Protein AF-A0A920UVC7-F1 (afdb_monomer_lite)

pLDDT: mean 79.33, std 16.38, range [32.66, 95.06]

Foldseek 3Di:
DPQAPEDEADDPDCQQVVLLVVCVVCVVVVQFAWEAHPDASPVVRHRTDDGPHSYYGYYQYPVDPCNVCSVPPPD

Radius of gyration: 11.97 Å; chains: 1; bounding box: 25×32×26 Å

Secondary structure (DSSP, 8-state):
--S-EEEEE--SSSHHHHHHHHHHHHHHTT---EEEEEEEETTTTEEEE--SSSEEEEE--TTSGGGGGTT----

Sequence (75 aa):
MRYRHSIAIAGTHGKTTTTSIVASVLAAGGLDPTFVIGGLLNSAGTNAQLGQSRYLVAEADESDVSLLCISNLWW

Structure (mmCIF, N/CA/C/O backbone):
data_AF-A0A920UVC7-F1
#
_entry.id   AF-A0A920UVC7-F1
#
loop_
_atom_site.group_PDB
_atom_site.id
_atom_site.type_symbol
_atom_site.label_atom_id
_atom_site.label_alt_id
_atom_site.label_comp_id
_atom_site.label_asym_id
_atom_site.label_entity_id
_atom_site.label_seq_id
_atom_site.pdbx_PDB_ins_code
_atom_site.Cartn_x
_atom_site.Cartn_y
_atom_site.Cartn_z
_atom_site.occupancy
_atom_site.B_iso_or_equiv
_atom_site.auth_seq_id
_atom_site.auth_comp_id
_atom_site.auth_asym_id
_atom_site.auth_atom_id
_atom_site.pdbx_PDB_model_num
ATOM 1 N N . MET A 1 1 ? -1.524 -15.017 9.007 1.00 50.06 1 MET A N 1
ATOM 2 C CA . MET A 1 1 ? -2.340 -13.880 8.507 1.00 50.06 1 MET A CA 1
ATOM 3 C C . MET A 1 1 ? -3.429 -14.387 7.551 1.00 50.06 1 MET A C 1
ATOM 5 O O . MET A 1 1 ? -3.241 -14.338 6.349 1.00 50.06 1 MET A O 1
ATOM 9 N N . ARG A 1 2 ? -4.552 -14.936 8.048 1.00 48.16 2 ARG A N 1
ATOM 10 C CA . ARG A 1 2 ? -5.458 -15.773 7.221 1.00 48.16 2 ARG A CA 1
ATOM 11 C C . ARG A 1 2 ? -6.724 -15.076 6.672 1.00 48.16 2 ARG A C 1
ATOM 13 O O . ARG A 1 2 ? -7.460 -15.708 5.930 1.00 48.16 2 ARG A O 1
ATOM 20 N N . TYR A 1 3 ? -6.988 -13.801 6.994 1.00 59.31 3 TYR A N 1
ATOM 21 C CA . TYR A 1 3 ? -8.283 -13.156 6.669 1.00 59.31 3 TYR A CA 1
ATOM 22 C C . TYR A 1 3 ? -8.224 -11.689 6.206 1.00 59.31 3 TYR A C 1
ATOM 24 O O . TYR A 1 3 ? -9.248 -11.004 6.222 1.00 59.31 3 TYR A O 1
ATOM 32 N N . ARG A 1 4 ? -7.060 -11.177 5.789 1.00 69.38 4 ARG A N 1
ATOM 33 C CA . ARG A 1 4 ? -7.002 -9.838 5.178 1.00 69.38 4 ARG A CA 1
ATOM 34 C C . ARG A 1 4 ? -7.257 -9.955 3.668 1.00 69.38 4 ARG A C 1
ATOM 36 O O . ARG A 1 4 ? -6.785 -10.886 3.026 1.00 69.38 4 ARG A O 1
ATOM 43 N N . HIS A 1 5 ? -8.049 -9.045 3.115 1.00 87.06 5 HIS A N 1
ATOM 44 C CA . HIS A 1 5 ? -8.220 -8.855 1.682 1.00 87.06 5 HIS A CA 1
ATOM 45 C C . HIS A 1 5 ? -7.000 -8.093 1.153 1.00 87.06 5 HIS A C 1
ATOM 47 O O . HIS A 1 5 ? -6.888 -6.879 1.348 1.00 87.06 5 HIS A O 1
ATOM 53 N N . SER A 1 6 ? -6.067 -8.838 0.564 1.00 89.00 6 SER A N 1
ATOM 54 C CA . SER A 1 6 ? -4.783 -8.318 0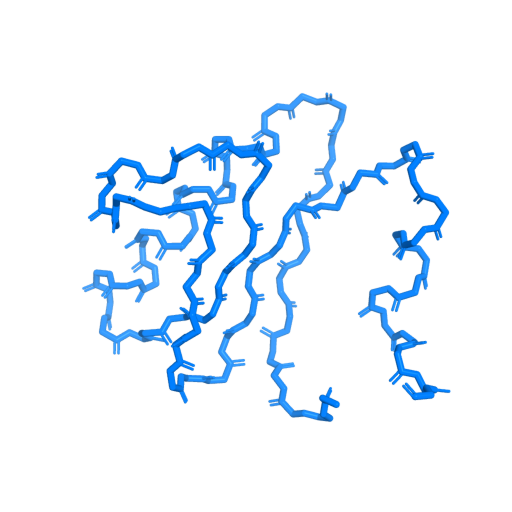.097 1.00 89.00 6 SER A CA 1
ATOM 55 C C . SER A 1 6 ? -4.898 -7.677 -1.285 1.00 89.00 6 SER A C 1
ATOM 57 O O . SER A 1 6 ? -5.442 -8.276 -2.210 1.00 89.00 6 SER A O 1
ATOM 59 N N . ILE A 1 7 ? -4.340 -6.479 -1.419 1.00 91.19 7 ILE A N 1
AT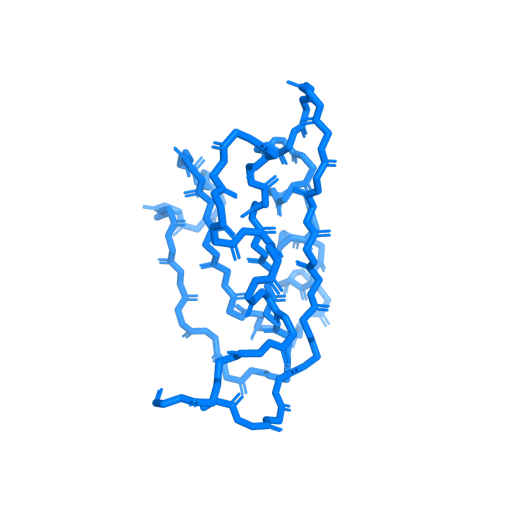OM 60 C CA . ILE A 1 7 ? -4.185 -5.719 -2.657 1.00 91.19 7 ILE A CA 1
ATOM 61 C C . ILE A 1 7 ? -2.681 -5.598 -2.903 1.00 91.19 7 ILE A C 1
ATOM 63 O O . ILE A 1 7 ? -1.986 -4.866 -2.197 1.00 91.19 7 ILE A O 1
ATOM 67 N N . ALA A 1 8 ? -2.184 -6.349 -3.880 1.00 91.56 8 ALA A N 1
ATOM 68 C CA . ALA A 1 8 ? -0.785 -6.333 -4.283 1.00 91.56 8 ALA A CA 1
ATOM 69 C C . ALA A 1 8 ? -0.622 -5.490 -5.547 1.00 91.56 8 ALA A C 1
ATOM 71 O O . ALA A 1 8 ? -1.324 -5.709 -6.536 1.00 91.56 8 ALA A O 1
ATOM 72 N N . ILE A 1 9 ? 0.292 -4.525 -5.507 1.00 91.38 9 ILE A N 1
ATOM 73 C CA . ILE A 1 9 ? 0.536 -3.599 -6.612 1.00 91.38 9 ILE A CA 1
ATOM 74 C C . ILE A 1 9 ? 1.900 -3.925 -7.204 1.00 91.38 9 ILE A C 1
ATOM 76 O O . ILE A 1 9 ? 2.939 -3.578 -6.640 1.00 91.38 9 ILE A O 1
ATOM 80 N N . ALA A 1 10 ? 1.858 -4.619 -8.337 1.00 89.69 10 ALA A N 1
ATOM 81 C CA . ALA A 1 10 ? 3.006 -4.923 -9.175 1.00 89.69 10 ALA A CA 1
ATOM 82 C C . ALA A 1 10 ? 3.087 -3.937 -10.355 1.00 89.69 10 ALA A C 1
ATOM 84 O O . ALA A 1 10 ? 2.122 -3.244 -10.682 1.00 89.69 10 ALA A O 1
ATOM 85 N N . GLY A 1 11 ? 4.243 -3.874 -10.993 1.00 86.88 11 GLY A N 1
ATOM 86 C CA . GLY A 1 11 ? 4.545 -3.084 -12.180 1.00 86.88 11 GLY A CA 1
ATOM 87 C C . GLY A 1 11 ? 6.004 -2.628 -12.164 1.00 86.88 11 GLY A C 1
ATOM 88 O O . GLY A 1 11 ? 6.535 -2.251 -11.124 1.00 86.88 11 GLY A O 1
ATOM 89 N N . THR A 1 12 ? 6.673 -2.546 -13.312 1.00 85.50 12 THR A N 1
ATOM 90 C CA . THR A 1 12 ? 8.069 -2.062 -13.376 1.00 85.50 12 THR A CA 1
ATOM 91 C C . THR A 1 12 ? 8.227 -0.625 -12.854 1.00 85.50 12 THR A C 1
ATOM 93 O O . THR A 1 12 ? 9.253 -0.279 -12.274 1.00 85.50 12 THR A O 1
ATOM 96 N N . HIS A 1 13 ? 7.190 0.204 -12.999 1.00 89.00 13 HIS A N 1
ATOM 97 C CA . HIS A 1 13 ? 7.170 1.594 -12.546 1.00 89.00 13 HIS A CA 1
ATOM 98 C C . HIS A 1 13 ? 5.850 1.936 -11.852 1.00 89.00 13 HIS A C 1
ATOM 100 O O . HIS A 1 13 ? 4.823 1.306 -12.088 1.00 89.00 13 HIS A O 1
ATOM 106 N N . GLY A 1 14 ? 5.872 2.971 -11.009 1.00 90.00 14 GLY A N 1
ATOM 107 C CA . GLY A 1 14 ? 4.662 3.542 -10.411 1.00 90.00 14 GLY A CA 1
ATOM 108 C C . GLY A 1 14 ? 4.076 2.772 -9.224 1.00 90.00 14 GLY A C 1
ATOM 109 O O . GLY A 1 14 ? 3.075 3.228 -8.679 1.00 90.00 14 GLY A O 1
ATOM 110 N N . LYS A 1 15 ? 4.690 1.664 -8.780 1.00 92.50 15 LYS A N 1
ATOM 111 C CA . LYS A 1 15 ? 4.221 0.870 -7.627 1.00 92.50 15 LYS A CA 1
ATOM 112 C C . LYS A 1 15 ? 4.033 1.730 -6.384 1.00 92.50 15 LYS A C 1
ATOM 114 O O . LYS A 1 15 ? 2.916 1.870 -5.910 1.00 92.50 15 LYS A O 1
ATOM 119 N N . THR A 1 16 ? 5.092 2.392 -5.927 1.00 90.19 16 THR A N 1
ATOM 120 C CA . THR A 1 16 ? 5.083 3.210 -4.707 1.00 90.19 16 THR A CA 1
ATOM 121 C C . THR A 1 16 ? 4.013 4.296 -4.723 1.00 90.19 16 THR A C 1
ATOM 123 O O . THR A 1 16 ? 3.269 4.454 -3.753 1.00 90.19 16 THR A O 1
ATOM 126 N N . THR A 1 17 ? 3.876 5.013 -5.840 1.00 92.06 17 THR A N 1
ATOM 127 C CA . THR A 1 17 ? 2.854 6.055 -5.994 1.00 92.06 17 THR A CA 1
ATOM 128 C C . THR A 1 17 ? 1.449 5.462 -5.957 1.00 92.06 17 THR A C 1
ATOM 130 O O . THR A 1 17 ? 0.595 5.960 -5.226 1.00 92.06 17 THR A O 1
ATOM 133 N N . THR A 1 18 ? 1.207 4.374 -6.687 1.00 94.06 18 THR A N 1
ATOM 134 C CA . THR A 1 18 ? -0.104 3.717 -6.722 1.00 94.06 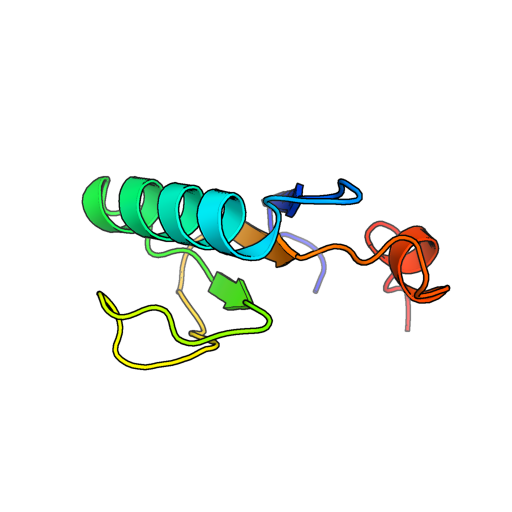18 THR A CA 1
ATOM 135 C C . THR A 1 18 ? -0.469 3.114 -5.365 1.00 94.06 18 THR A C 1
ATOM 137 O O . THR A 1 18 ? -1.585 3.322 -4.895 1.00 94.06 18 THR A O 1
ATOM 140 N N . THR A 1 19 ? 0.463 2.444 -4.682 1.00 93.31 19 THR A N 1
ATOM 141 C CA . THR A 1 19 ? 0.258 1.881 -3.335 1.00 93.31 19 THR A CA 1
ATOM 142 C C . THR A 1 19 ? -0.073 2.967 -2.329 1.00 93.31 19 THR A C 1
ATOM 144 O O . THR A 1 19 ? -1.011 2.813 -1.545 1.00 93.31 19 THR A O 1
ATOM 147 N N . SER A 1 20 ? 0.622 4.102 -2.416 1.00 92.06 20 SER A N 1
ATOM 148 C CA . SER A 1 20 ? 0.342 5.272 -1.589 1.00 92.06 20 SER A CA 1
ATOM 149 C C . SER A 1 20 ? -1.072 5.808 -1.820 1.00 92.06 20 SER A C 1
ATOM 151 O O . SER A 1 20 ? -1.820 5.987 -0.864 1.00 92.06 20 SER A O 1
ATOM 153 N N . ILE A 1 21 ? -1.477 5.997 -3.081 1.00 94.12 21 ILE A N 1
ATOM 154 C CA . ILE A 1 21 ? -2.819 6.488 -3.431 1.00 94.12 21 ILE A CA 1
ATOM 155 C C . ILE A 1 21 ? -3.905 5.528 -2.931 1.00 94.12 21 ILE A C 1
ATOM 157 O O . ILE A 1 21 ? -4.881 5.971 -2.327 1.00 94.12 21 ILE A O 1
ATOM 161 N N . VAL A 1 22 ? -3.739 4.219 -3.138 1.00 94.56 22 VAL A N 1
ATOM 162 C CA . VAL A 1 22 ? -4.715 3.212 -2.694 1.00 94.56 22 VAL A CA 1
ATOM 163 C C . VAL A 1 22 ? -4.857 3.217 -1.171 1.00 94.56 22 VAL A C 1
ATOM 165 O O . VAL A 1 22 ? -5.981 3.248 -0.667 1.00 94.56 22 VAL A O 1
ATOM 168 N N . ALA A 1 23 ? -3.744 3.242 -0.431 1.00 92.88 23 ALA A N 1
ATOM 169 C CA . ALA A 1 23 ? -3.768 3.322 1.027 1.00 92.88 23 ALA A CA 1
ATOM 170 C C . ALA A 1 23 ? -4.463 4.606 1.514 1.00 92.88 23 ALA A C 1
ATOM 172 O O . ALA A 1 23 ? -5.336 4.537 2.382 1.00 92.88 23 ALA A O 1
ATOM 173 N N . SER A 1 24 ? -4.145 5.761 0.916 1.00 92.38 24 SER A N 1
ATOM 174 C CA . SER A 1 24 ? -4.763 7.046 1.262 1.00 92.38 24 SER A CA 1
ATOM 175 C C . SER A 1 24 ? -6.267 7.073 0.981 1.00 92.38 24 SER A C 1
ATOM 177 O O . SER A 1 24 ? -7.023 7.562 1.816 1.00 92.38 24 SER A O 1
ATOM 179 N N . VAL A 1 25 ? -6.727 6.530 -0.151 1.00 95.06 25 VAL A N 1
ATOM 180 C CA . VAL A 1 25 ? -8.161 6.476 -0.490 1.00 95.06 25 VAL A CA 1
ATOM 181 C C . VAL A 1 25 ? -8.923 5.571 0.478 1.00 95.06 25 VAL A C 1
ATOM 183 O O . VAL A 1 25 ? -9.985 5.953 0.965 1.00 95.06 25 VAL A O 1
ATOM 186 N N . LEU A 1 26 ? -8.379 4.395 0.805 1.00 93.81 26 LEU A N 1
ATOM 187 C CA . LEU A 1 26 ? -8.993 3.491 1.781 1.00 93.81 26 LEU A CA 1
ATOM 188 C C . LEU A 1 26 ? -9.054 4.126 3.179 1.00 93.81 26 LEU A C 1
ATOM 190 O O . LEU A 1 26 ? -10.085 4.040 3.844 1.00 93.81 26 LEU A O 1
ATOM 194 N N . ALA A 1 27 ? -7.985 4.800 3.609 1.00 91.31 27 ALA A N 1
ATOM 195 C CA . ALA A 1 27 ? -7.962 5.525 4.876 1.00 91.31 27 ALA A CA 1
ATOM 196 C C . ALA A 1 27 ? -8.981 6.679 4.895 1.00 91.31 27 ALA A C 1
ATOM 198 O O . ALA A 1 27 ? -9.748 6.798 5.849 1.00 91.31 27 ALA A O 1
ATOM 199 N N . ALA A 1 28 ? -9.053 7.479 3.824 1.00 92.81 28 ALA A N 1
ATOM 200 C CA . ALA A 1 28 ? -10.030 8.561 3.680 1.00 92.81 28 ALA A CA 1
ATOM 201 C C . ALA A 1 28 ? -11.482 8.049 3.661 1.00 92.81 28 ALA A C 1
ATOM 203 O O . ALA A 1 28 ? -12.383 8.728 4.143 1.00 92.81 28 ALA A O 1
ATOM 204 N N . GLY A 1 29 ? -11.705 6.831 3.160 1.00 94.25 29 GLY A N 1
ATOM 205 C CA . GLY A 1 29 ? -12.987 6.129 3.232 1.00 94.25 29 GLY A CA 1
ATOM 206 C C . GLY A 1 29 ? -13.318 5.528 4.605 1.00 94.25 29 GLY A C 1
ATOM 207 O O . GLY A 1 29 ? -14.322 4.831 4.724 1.00 94.25 29 GLY A O 1
ATOM 208 N N . GLY A 1 30 ? -12.485 5.743 5.630 1.00 92.38 30 GLY A N 1
ATOM 209 C CA . GLY A 1 30 ? -12.683 5.193 6.975 1.00 92.38 30 GLY A CA 1
ATOM 210 C C . GLY A 1 30 ? -12.415 3.688 7.081 1.00 92.38 30 GLY A C 1
ATOM 211 O O . GLY A 1 30 ? -12.817 3.057 8.054 1.00 92.38 30 GLY A O 1
ATOM 212 N N . LEU A 1 31 ? -11.743 3.097 6.088 1.00 92.69 31 LEU A N 1
ATOM 213 C CA . LEU A 1 31 ? -11.483 1.658 6.012 1.00 92.69 31 LEU A CA 1
ATOM 214 C C . LEU A 1 31 ? -10.138 1.254 6.623 1.00 92.69 31 LEU A C 1
ATOM 216 O O . LEU A 1 31 ? -9.726 0.127 6.385 1.00 92.69 31 LEU A O 1
ATOM 220 N N . ASP A 1 32 ? -9.444 2.141 7.342 1.00 91.12 32 ASP A N 1
ATOM 221 C CA . ASP A 1 32 ? -8.239 1.883 8.163 1.00 91.12 32 ASP A CA 1
ATOM 222 C C . ASP A 1 32 ? -7.361 0.685 7.705 1.00 91.12 32 ASP A C 1
ATOM 224 O O . ASP A 1 32 ? -7.309 -0.358 8.376 1.00 91.12 32 ASP A O 1
ATOM 228 N N . PRO A 1 33 ? -6.753 0.755 6.502 1.00 93.19 33 PRO A N 1
ATOM 229 C CA . PRO A 1 33 ? -6.010 -0.359 5.921 1.00 93.19 33 PRO A CA 1
ATOM 230 C C . PRO A 1 33 ? -4.680 -0.595 6.645 1.00 93.19 33 PRO A C 1
ATOM 232 O O . PRO A 1 33 ? -4.025 0.337 7.104 1.00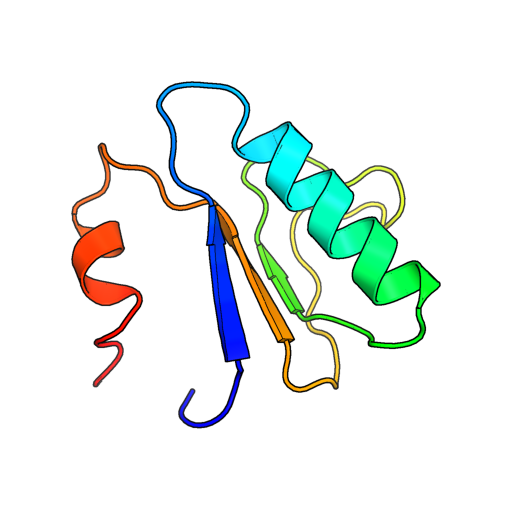 93.19 33 PRO A O 1
ATOM 235 N N . THR A 1 34 ? -4.218 -1.846 6.663 1.00 92.38 34 THR A N 1
ATOM 236 C CA . THR A 1 34 ? -2.783 -2.110 6.848 1.00 92.38 34 THR A CA 1
ATOM 237 C C . THR A 1 34 ? -2.071 -1.867 5.528 1.00 92.38 34 THR A C 1
ATOM 239 O O . THR A 1 34 ? -2.570 -2.295 4.486 1.00 92.38 34 THR A O 1
ATOM 242 N N . PHE A 1 35 ? -0.902 -1.233 5.550 1.00 90.31 35 PHE A N 1
ATOM 243 C CA . PHE A 1 35 ? -0.105 -1.068 4.337 1.00 90.31 35 PHE A CA 1
ATOM 244 C C . PHE A 1 35 ? 1.396 -1.203 4.573 1.00 90.31 35 PHE A C 1
ATOM 246 O O . PHE A 1 35 ? 1.889 -0.938 5.671 1.00 90.31 35 PHE A O 1
ATOM 253 N N . VAL A 1 36 ? 2.103 -1.603 3.514 1.00 88.25 36 VAL A N 1
ATOM 254 C CA . VAL A 1 36 ? 3.568 -1.650 3.428 1.00 88.25 36 VAL A CA 1
ATOM 255 C C . VAL A 1 36 ? 3.990 -1.037 2.094 1.00 88.25 36 VAL A C 1
ATOM 257 O O . VAL A 1 36 ? 3.631 -1.541 1.029 1.00 88.25 36 VAL A O 1
ATOM 260 N N . ILE A 1 37 ? 4.724 0.070 2.159 1.00 86.56 37 ILE A N 1
ATOM 261 C CA . ILE A 1 37 ? 5.163 0.868 1.010 1.00 86.56 37 ILE A CA 1
ATOM 262 C C . ILE A 1 37 ? 6.697 0.937 1.065 1.00 86.56 37 ILE A C 1
ATOM 264 O O . ILE A 1 37 ? 7.282 1.116 2.132 1.00 86.56 37 ILE A O 1
ATOM 268 N N . GLY A 1 38 ? 7.364 0.791 -0.079 1.00 76.69 38 GLY A N 1
ATOM 269 C CA . GLY A 1 38 ? 8.824 0.866 -0.219 1.00 76.69 38 GLY A CA 1
ATOM 270 C C . GLY A 1 38 ? 9.398 2.276 -0.006 1.00 76.69 38 GLY A C 1
ATOM 271 O O . GLY A 1 38 ? 10.612 2.461 -0.016 1.00 76.69 38 GLY A O 1
ATOM 272 N N . GLY A 1 39 ? 8.534 3.270 0.215 1.00 72.81 39 GLY A N 1
ATOM 273 C CA . GLY A 1 39 ? 8.851 4.668 0.497 1.00 72.81 39 GLY A CA 1
ATOM 274 C C . GLY A 1 39 ? 7.884 5.293 1.512 1.00 72.81 39 GLY A C 1
ATOM 275 O O . GLY A 1 39 ? 6.973 4.636 2.014 1.00 72.81 39 GLY A O 1
ATOM 276 N N . LEU A 1 40 ? 8.094 6.575 1.826 1.00 73.31 40 LEU A N 1
ATOM 277 C CA . LEU A 1 40 ? 7.326 7.297 2.847 1.00 73.31 40 LEU A CA 1
ATOM 278 C C . LEU A 1 40 ? 5.935 7.682 2.358 1.00 73.31 40 LEU A C 1
ATOM 280 O O . LEU A 1 40 ? 5.785 8.460 1.413 1.00 73.31 40 LEU A O 1
ATOM 284 N N . LEU A 1 41 ? 4.909 7.204 3.066 1.00 74.94 41 LEU A N 1
ATOM 285 C CA . LEU A 1 41 ? 3.559 7.713 2.890 1.00 74.94 41 LEU A CA 1
ATOM 286 C C . LEU A 1 41 ? 3.416 9.025 3.662 1.00 74.94 41 LEU A C 1
ATOM 288 O O . LEU A 1 41 ? 3.142 9.029 4.861 1.00 74.94 41 LEU A O 1
ATOM 292 N N . ASN A 1 42 ? 3.568 10.151 2.967 1.00 72.50 42 ASN A N 1
ATOM 293 C CA . ASN A 1 42 ? 3.525 11.486 3.578 1.00 72.50 42 ASN A CA 1
ATOM 294 C C . ASN A 1 42 ? 2.238 11.765 4.371 1.00 72.50 42 ASN A C 1
ATOM 296 O O . ASN A 1 42 ? 2.289 12.461 5.379 1.00 72.50 42 ASN A O 1
ATOM 300 N N . SER A 1 43 ? 1.092 11.209 3.959 1.00 70.38 43 SER A N 1
ATOM 301 C CA . SER A 1 43 ? -0.182 11.401 4.668 1.00 70.38 43 SER A CA 1
ATOM 302 C C . SER A 1 43 ? -0.250 10.686 6.021 1.00 70.38 43 SER A C 1
ATOM 304 O O . SER A 1 43 ? -1.027 11.098 6.874 1.00 70.38 43 SER A O 1
ATOM 306 N N . ALA A 1 44 ? 0.535 9.621 6.213 1.00 67.50 44 ALA A N 1
ATOM 307 C CA . ALA A 1 44 ? 0.606 8.859 7.463 1.00 67.50 44 ALA A CA 1
ATOM 308 C C . ALA A 1 44 ? 1.919 9.096 8.235 1.00 67.50 44 ALA A C 1
ATOM 310 O O . ALA A 1 44 ? 2.030 8.708 9.394 1.00 67.50 44 ALA A O 1
ATOM 311 N N . GLY A 1 45 ? 2.925 9.709 7.600 1.00 74.69 45 GLY A N 1
ATOM 312 C CA . GLY A 1 45 ? 4.248 9.952 8.182 1.00 74.69 45 GLY A CA 1
ATOM 313 C C . GLY A 1 45 ? 5.090 8.687 8.398 1.00 74.69 45 GLY A C 1
ATOM 314 O O . GLY A 1 45 ? 6.080 8.738 9.121 1.00 74.69 45 GLY A O 1
ATOM 315 N N . THR A 1 46 ? 4.707 7.554 7.802 1.00 76.25 46 THR A N 1
ATOM 316 C CA . THR A 1 46 ? 5.367 6.248 7.962 1.00 76.25 46 THR A CA 1
ATOM 317 C C . THR A 1 46 ? 5.319 5.442 6.660 1.00 76.25 46 THR A C 1
ATOM 319 O O . THR A 1 46 ? 4.437 5.646 5.827 1.00 76.25 46 THR A O 1
ATOM 322 N N . ASN A 1 47 ? 6.257 4.511 6.476 1.00 78.00 47 ASN A N 1
ATOM 323 C CA . ASN A 1 47 ? 6.303 3.595 5.323 1.00 78.00 47 ASN A CA 1
ATOM 324 C C . ASN A 1 47 ? 5.395 2.368 5.523 1.00 78.00 47 ASN A C 1
ATOM 326 O O . ASN A 1 47 ? 5.068 1.655 4.576 1.00 78.00 47 ASN A O 1
ATOM 330 N N . ALA A 1 48 ? 4.991 2.106 6.767 1.00 80.81 48 ALA A N 1
ATOM 331 C CA . ALA A 1 48 ? 4.098 1.013 7.110 1.00 80.81 48 ALA A CA 1
ATOM 332 C C . ALA A 1 48 ? 3.222 1.386 8.306 1.00 80.81 48 ALA A C 1
ATOM 334 O O . ALA A 1 48 ? 3.684 2.007 9.267 1.00 80.81 48 ALA A O 1
ATOM 335 N N . GLN A 1 49 ? 1.961 0.969 8.261 1.00 86.38 49 GLN A N 1
ATOM 336 C CA . GLN A 1 49 ? 1.015 1.124 9.362 1.00 86.38 49 GLN A CA 1
ATOM 337 C C . GLN A 1 49 ? 0.180 -0.143 9.494 1.00 86.38 49 GLN A C 1
ATOM 339 O O . GLN A 1 49 ? -0.281 -0.706 8.499 1.00 86.38 49 GLN A O 1
ATOM 344 N N . LEU A 1 50 ? -0.034 -0.571 10.738 1.00 86.00 50 LEU A N 1
ATOM 345 C CA . LEU A 1 50 ? -0.925 -1.676 11.059 1.00 86.00 50 LEU A CA 1
ATOM 346 C C . LEU A 1 50 ? -2.327 -1.129 11.350 1.00 86.00 50 LEU A C 1
ATOM 348 O O . LEU A 1 50 ? -2.593 -0.634 12.442 1.00 86.00 50 LEU A O 1
ATOM 352 N N . GLY A 1 51 ? -3.210 -1.202 10.357 1.00 87.38 51 GLY A N 1
ATOM 353 C CA . GLY A 1 51 ? -4.620 -0.839 10.505 1.00 87.38 51 GLY A CA 1
ATOM 354 C C . GLY A 1 51 ? -5.447 -1.969 11.123 1.00 87.38 51 GLY A C 1
ATOM 355 O O . GLY A 1 51 ? -5.010 -3.125 11.205 1.00 87.38 51 GLY A O 1
ATOM 356 N N . GLN A 1 52 ? -6.682 -1.674 11.512 1.00 88.44 52 GLN A N 1
ATOM 357 C CA . GLN A 1 52 ? -7.626 -2.630 12.100 1.00 88.44 52 GLN A CA 1
ATOM 358 C C . GLN A 1 52 ? -8.511 -3.330 11.062 1.00 88.44 52 GLN A C 1
ATOM 360 O O . GLN A 1 52 ? -9.150 -4.335 11.372 1.00 88.44 52 GLN A O 1
ATOM 365 N N . SER A 1 53 ? -8.566 -2.836 9.822 1.00 89.31 53 SER A N 1
ATOM 366 C CA . SER A 1 53 ? -9.534 -3.344 8.848 1.00 89.31 53 SER A CA 1
ATOM 367 C C . SER A 1 53 ? -9.130 -4.655 8.185 1.00 89.31 53 SER A C 1
ATOM 369 O O . SER A 1 53 ? -8.051 -5.196 8.371 1.00 89.31 53 SER A O 1
ATOM 371 N N . ARG A 1 54 ? -9.981 -5.189 7.316 1.00 90.06 54 ARG A N 1
ATOM 372 C CA . ARG A 1 54 ? -9.608 -6.357 6.514 1.00 90.06 54 ARG A CA 1
ATOM 373 C C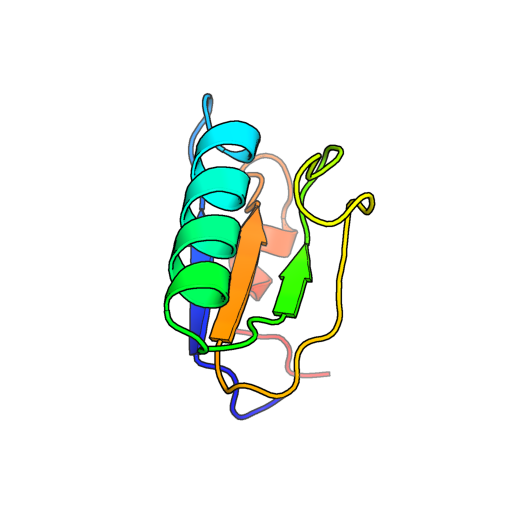 . ARG A 1 54 ? -8.591 -6.049 5.415 1.00 90.06 54 ARG A C 1
ATOM 375 O O . ARG A 1 54 ? -8.063 -6.998 4.8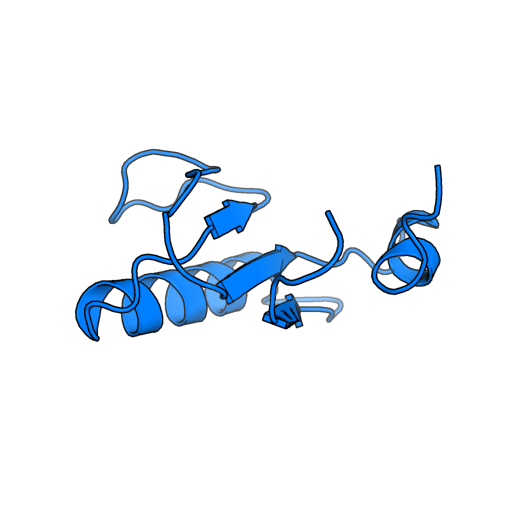63 1.00 90.06 54 ARG A O 1
ATOM 382 N N . TYR A 1 55 ? -8.315 -4.799 5.059 1.00 91.50 55 TYR A N 1
ATOM 383 C CA . TYR A 1 55 ? -7.475 -4.501 3.897 1.00 91.50 55 TYR A CA 1
ATOM 384 C C . TYR A 1 55 ? -5.983 -4.550 4.232 1.00 91.50 55 TYR A C 1
ATOM 386 O O . TYR A 1 55 ? -5.547 -4.022 5.257 1.00 91.50 55 TYR A O 1
ATOM 394 N N . LEU A 1 56 ? -5.214 -5.187 3.349 1.00 91.31 56 LEU A N 1
ATOM 395 C CA . LEU A 1 56 ? -3.755 -5.144 3.327 1.00 91.31 56 LEU A CA 1
ATOM 396 C C . LEU A 1 56 ? -3.317 -4.626 1.957 1.00 91.31 56 LEU A C 1
ATOM 398 O O . LEU A 1 56 ? -3.659 -5.242 0.955 1.00 91.31 56 LEU A O 1
ATOM 402 N N . VAL A 1 57 ? -2.574 -3.523 1.907 1.00 92.00 57 VAL A N 1
ATOM 403 C CA . VAL A 1 57 ? -2.069 -2.930 0.660 1.00 92.00 57 VAL A CA 1
ATOM 404 C C . VAL A 1 57 ? -0.549 -3.017 0.650 1.00 92.00 57 VAL A C 1
ATOM 406 O O . VAL A 1 57 ? 0.097 -2.512 1.565 1.00 92.00 57 VAL A O 1
ATOM 409 N N . ALA A 1 58 ? 0.036 -3.658 -0.354 1.00 90.81 58 ALA A N 1
ATOM 410 C CA . ALA A 1 58 ? 1.483 -3.822 -0.422 1.00 90.81 58 ALA A CA 1
ATOM 411 C C . ALA A 1 58 ? 2.021 -3.610 -1.836 1.00 90.81 58 ALA A C 1
ATOM 413 O O . ALA A 1 58 ? 1.389 -3.995 -2.825 1.00 90.81 58 ALA A O 1
ATOM 414 N N . GLU A 1 59 ? 3.217 -3.030 -1.914 1.00 89.38 59 GLU A N 1
ATOM 415 C CA . GLU A 1 59 ? 4.037 -3.122 -3.119 1.00 89.38 59 GLU A CA 1
ATOM 416 C C . GLU A 1 59 ? 4.488 -4.566 -3.322 1.00 89.38 59 GLU A C 1
ATOM 418 O O . GLU A 1 59 ? 4.925 -5.232 -2.385 1.00 89.38 59 GLU A O 1
ATOM 423 N N . ALA A 1 60 ? 4.370 -5.039 -4.557 1.00 85.56 60 ALA A N 1
ATOM 424 C CA . ALA A 1 60 ? 4.875 -6.333 -4.970 1.00 85.56 60 ALA A CA 1
ATOM 425 C C . ALA A 1 60 ? 5.976 -6.096 -6.003 1.00 85.56 60 ALA A C 1
ATOM 427 O O . ALA A 1 60 ? 5.711 -5.592 -7.094 1.00 85.56 60 ALA A O 1
ATOM 428 N N . ASP A 1 61 ? 7.216 -6.410 -5.640 1.00 77.56 61 ASP A N 1
ATOM 429 C CA . ASP A 1 61 ? 8.357 -6.274 -6.538 1.00 77.56 61 ASP A CA 1
ATOM 430 C C . ASP A 1 61 ? 8.543 -7.560 -7.343 1.00 77.56 61 ASP A C 1
ATOM 432 O O . ASP A 1 61 ? 8.738 -8.632 -6.782 1.00 77.56 61 ASP A O 1
ATOM 436 N N . GLU A 1 62 ? 8.475 -7.462 -8.668 1.00 69.38 62 GLU A N 1
ATOM 437 C CA . GLU A 1 62 ? 8.633 -8.604 -9.570 1.00 69.38 62 GLU A CA 1
ATOM 438 C C . GLU A 1 62 ? 10.061 -9.139 -9.642 1.00 69.38 62 GLU A C 1
ATOM 440 O O . GLU A 1 62 ? 10.272 -10.246 -10.136 1.00 69.38 62 GLU A O 1
ATOM 445 N N . SER A 1 63 ? 11.037 -8.372 -9.154 1.00 64.88 63 SER A N 1
ATOM 446 C CA . SER A 1 63 ? 12.398 -8.866 -8.957 1.00 64.88 63 SER A CA 1
ATOM 447 C C . SER A 1 63 ? 12.542 -9.711 -7.687 1.00 64.88 63 SER A C 1
ATOM 449 O O . SER A 1 63 ? 13.501 -10.477 -7.571 1.00 64.88 63 SER A O 1
ATOM 451 N N . ASP A 1 64 ? 11.582 -9.620 -6.762 1.00 62.78 64 ASP A N 1
ATOM 452 C CA . ASP A 1 64 ? 11.575 -10.379 -5.522 1.00 62.78 64 ASP A CA 1
ATOM 453 C C . ASP A 1 64 ? 10.742 -11.663 -5.678 1.00 62.78 64 ASP A C 1
ATOM 455 O O . ASP A 1 64 ? 9.545 -11.653 -5.979 1.00 62.78 64 ASP A O 1
ATOM 459 N N . VAL A 1 65 ? 11.383 -12.810 -5.431 1.00 57.56 65 VAL A N 1
ATOM 460 C CA . VAL A 1 65 ? 10.756 -14.144 -5.459 1.00 57.56 65 VAL A CA 1
ATOM 461 C C . VAL A 1 65 ? 9.571 -14.221 -4.481 1.00 57.56 65 VAL A C 1
ATOM 463 O O . VAL A 1 65 ? 8.653 -15.024 -4.676 1.00 57.56 65 VAL A O 1
ATOM 466 N N . SER A 1 66 ? 9.541 -13.345 -3.466 1.00 59.62 66 SER A N 1
ATOM 467 C CA . SER A 1 66 ? 8.439 -13.208 -2.510 1.00 59.62 66 SER A CA 1
ATOM 468 C C . SER A 1 66 ? 7.091 -12.829 -3.150 1.00 59.62 66 SER A C 1
ATOM 470 O O . SER A 1 66 ? 6.047 -13.145 -2.570 1.00 59.62 66 SER A O 1
ATOM 472 N N . LEU A 1 67 ? 7.069 -12.264 -4.368 1.00 56.19 67 LEU A N 1
ATOM 473 C CA . LEU A 1 67 ? 5.834 -11.937 -5.096 1.00 56.19 67 LEU A CA 1
ATOM 474 C C . LEU A 1 67 ? 4.942 -13.171 -5.319 1.00 56.19 67 LEU A C 1
ATOM 476 O O . LEU A 1 67 ? 3.719 -13.084 -5.207 1.00 56.19 67 LEU A O 1
ATOM 480 N N . LEU A 1 68 ? 5.540 -14.345 -5.550 1.00 57.25 68 LEU A N 1
ATOM 481 C CA . LEU A 1 68 ? 4.812 -15.614 -5.699 1.00 57.25 68 LEU A CA 1
ATOM 482 C C . LEU A 1 68 ? 4.222 -16.118 -4.365 1.00 57.25 68 LEU A C 1
ATOM 484 O O . LEU A 1 68 ? 3.270 -16.902 -4.363 1.00 57.25 68 LEU A O 1
ATOM 488 N N . CYS A 1 69 ? 4.734 -15.635 -3.229 1.00 59.94 69 CYS A N 1
ATOM 489 C CA . CYS A 1 69 ? 4.273 -15.979 -1.882 1.00 59.94 69 CYS A CA 1
ATOM 490 C C . CYS A 1 69 ? 3.176 -15.048 -1.343 1.00 59.94 69 CYS A C 1
ATOM 492 O O . CYS A 1 69 ? 2.642 -15.318 -0.268 1.00 59.94 69 CYS A O 1
ATOM 494 N N . ILE A 1 70 ? 2.760 -14.008 -2.078 1.00 55.38 70 ILE A N 1
ATOM 495 C CA . ILE A 1 70 ? 1.692 -13.076 -1.652 1.00 55.38 70 ILE A CA 1
ATOM 496 C C . ILE A 1 70 ? 0.340 -13.781 -1.422 1.00 55.38 70 ILE A C 1
ATOM 498 O O . ILE A 1 70 ? -0.481 -13.310 -0.634 1.00 55.38 70 ILE A O 1
ATOM 502 N N . SER A 1 71 ? 0.124 -14.945 -2.045 1.00 54.03 71 SER A N 1
ATOM 503 C CA . SER A 1 71 ? -1.026 -15.828 -1.783 1.00 54.03 71 SER A CA 1
ATOM 504 C C . SER A 1 71 ? -0.724 -16.999 -0.832 1.00 54.03 71 SER A C 1
ATOM 506 O O . SER A 1 71 ? -1.652 -17.641 -0.344 1.00 54.03 71 SER A O 1
ATOM 508 N N . ASN A 1 72 ? 0.554 -17.265 -0.545 1.00 42.41 72 ASN A N 1
ATOM 509 C CA . ASN A 1 72 ? 1.052 -18.484 0.096 1.00 42.41 72 ASN A CA 1
ATOM 510 C C . ASN A 1 72 ? 1.965 -18.194 1.302 1.00 42.41 72 ASN A C 1
ATOM 512 O O . ASN A 1 72 ? 3.006 -18.824 1.475 1.00 42.41 72 ASN A O 1
ATOM 516 N N . LEU A 1 73 ? 1.551 -17.297 2.201 1.00 40.22 73 LEU A N 1
ATOM 517 C CA . LEU A 1 73 ? 2.106 -17.264 3.560 1.00 40.22 73 LEU A CA 1
ATOM 518 C C . LEU A 1 73 ? 1.463 -18.383 4.405 1.00 40.22 73 LEU A C 1
ATOM 520 O O . LEU A 1 73 ? 0.603 -18.151 5.258 1.00 40.22 73 LEU A O 1
ATOM 524 N N . TRP A 1 74 ? 1.852 -19.618 4.091 1.00 33.12 74 TRP A N 1
ATOM 525 C CA . TRP A 1 74 ? 1.613 -20.818 4.891 1.00 33.12 74 TRP A CA 1
ATOM 526 C C . TRP A 1 74 ? 2.916 -21.258 5.557 1.00 33.12 74 TRP A C 1
ATOM 528 O O . TRP A 1 74 ? 3.393 -22.336 5.244 1.00 33.12 74 TRP A O 1
ATOM 538 N N . TRP A 1 75 ? 3.469 -20.420 6.436 1.00 32.66 75 TRP A N 1
ATOM 539 C CA . TRP A 1 75 ? 4.260 -20.781 7.622 1.00 32.66 75 TRP A CA 1
ATOM 540 C C . TRP A 1 75 ? 4.135 -19.633 8.629 1.00 32.66 75 TRP A C 1
ATOM 542 O O . TRP A 1 75 ? 4.149 -18.462 8.181 1.00 32.66 75 TRP A O 1
#